Protein AF-A0A381TVE5-F1 (afdb_monomer)

Structure (mmCIF, N/CA/C/O backbone):
data_AF-A0A381TVE5-F1
#
_entry.id   AF-A0A381TVE5-F1
#
loop_
_atom_site.group_PDB
_atom_site.id
_atom_site.type_symbol
_atom_site.label_atom_id
_atom_site.label_alt_id
_atom_site.label_comp_id
_atom_site.label_asym_id
_atom_site.label_entity_id
_atom_site.label_seq_id
_atom_site.pdbx_PDB_ins_code
_atom_site.Cartn_x
_atom_site.Cartn_y
_atom_site.Cartn_z
_atom_site.occupancy
_atom_site.B_iso_or_equiv
_atom_site.auth_seq_id
_atom_site.auth_comp_id
_atom_site.auth_asym_id
_atom_site.auth_atom_id
_atom_site.pdbx_PDB_model_num
ATOM 1 N N . MET A 1 1 ? -14.940 -3.996 23.829 1.00 71.44 1 MET A N 1
ATOM 2 C CA . MET A 1 1 ? -15.555 -4.259 22.516 1.00 71.44 1 MET A CA 1
ATOM 3 C C . MET A 1 1 ? -14.414 -4.380 21.543 1.00 71.44 1 MET A C 1
ATOM 5 O O . MET A 1 1 ? -13.566 -3.494 21.547 1.00 71.44 1 MET A O 1
ATOM 9 N N . ASP A 1 2 ? -14.361 -5.483 20.810 1.00 90.12 2 ASP A N 1
ATOM 10 C CA . ASP A 1 2 ? -13.345 -5.684 19.782 1.00 90.12 2 ASP A CA 1
ATOM 11 C C . ASP A 1 2 ? -13.655 -4.758 18.601 1.00 90.12 2 ASP A C 1
ATOM 13 O O . ASP A 1 2 ? -14.818 -4.568 18.241 1.00 90.12 2 ASP A O 1
ATOM 17 N N . ILE A 1 3 ? -12.620 -4.130 18.049 1.00 95.44 3 ILE A N 1
ATOM 18 C CA . ILE A 1 3 ? -12.734 -3.125 16.989 1.00 95.44 3 ILE A CA 1
ATOM 19 C C . ILE A 1 3 ? -11.818 -3.481 15.823 1.00 95.44 3 ILE A C 1
ATOM 21 O O . ILE A 1 3 ? -10.799 -4.148 15.998 1.00 95.44 3 ILE A O 1
ATOM 25 N N . ILE A 1 4 ? -12.156 -2.972 14.643 1.00 97.81 4 ILE A N 1
ATOM 26 C CA . ILE A 1 4 ? -11.284 -2.963 13.471 1.00 97.81 4 ILE A CA 1
ATOM 27 C C . ILE A 1 4 ? -10.983 -1.513 13.133 1.00 97.81 4 ILE A C 1
ATOM 29 O O . ILE A 1 4 ? -11.891 -0.716 12.908 1.00 97.81 4 ILE A O 1
ATOM 33 N N . ARG A 1 5 ? -9.703 -1.168 13.077 1.00 98.31 5 ARG A N 1
ATOM 34 C CA . ARG A 1 5 ? -9.255 0.188 12.777 1.00 98.31 5 ARG A CA 1
ATOM 35 C C . ARG A 1 5 ? -9.101 0.385 11.275 1.00 98.31 5 ARG A C 1
ATOM 37 O O . ARG A 1 5 ? -8.320 -0.314 10.636 1.00 98.31 5 ARG A O 1
ATOM 44 N N . THR A 1 6 ? -9.843 1.339 10.723 1.00 98.69 6 THR A N 1
ATOM 45 C CA . THR A 1 6 ? -9.765 1.733 9.310 1.00 98.69 6 THR A CA 1
ATOM 46 C C . THR A 1 6 ? -9.233 3.158 9.194 1.00 98.69 6 THR A C 1
ATOM 48 O O . THR A 1 6 ? -9.263 3.921 10.162 1.00 98.69 6 THR A O 1
ATOM 51 N N . VAL A 1 7 ? -8.823 3.562 7.994 1.00 98.56 7 VAL A N 1
ATOM 52 C CA . VAL A 1 7 ? -8.389 4.943 7.720 1.00 98.56 7 VAL A CA 1
ATOM 53 C C . VAL A 1 7 ? -9.490 5.981 7.966 1.00 98.56 7 VAL A C 1
ATOM 55 O O . VAL A 1 7 ? -9.195 7.139 8.239 1.00 98.56 7 VAL A O 1
ATOM 58 N N . SER A 1 8 ? -10.760 5.567 7.914 1.00 98.06 8 SER A N 1
ATOM 59 C CA . SER A 1 8 ? -11.932 6.420 8.154 1.00 98.06 8 SER A CA 1
ATOM 60 C C . SER A 1 8 ? -12.457 6.343 9.598 1.00 98.06 8 SER A C 1
ATOM 62 O O . SER A 1 8 ? -13.490 6.942 9.902 1.00 98.06 8 SER A O 1
ATOM 64 N N . GLY A 1 9 ? -11.765 5.619 10.485 1.00 97.56 9 GLY A N 1
ATOM 65 C CA . GLY A 1 9 ? -12.141 5.407 11.885 1.00 97.56 9 GLY A CA 1
ATOM 66 C C . GLY A 1 9 ? -12.348 3.937 12.253 1.00 97.56 9 GLY A C 1
ATOM 67 O O . GLY A 1 9 ? -12.286 3.040 11.409 1.00 97.56 9 GLY A O 1
ATOM 68 N N . ASP A 1 10 ? -12.587 3.688 13.538 1.00 98.06 10 ASP A N 1
ATOM 69 C CA . ASP A 1 10 ? -12.813 2.340 14.057 1.00 98.06 10 ASP A CA 1
ATOM 70 C C . ASP A 1 10 ? -14.232 1.850 13.690 1.00 98.06 10 ASP A C 1
ATOM 72 O O . ASP A 1 10 ? -15.213 2.594 13.790 1.00 98.06 10 ASP A O 1
ATOM 76 N N . ILE A 1 11 ? -14.345 0.592 13.263 1.00 98.06 11 ILE A N 1
ATOM 77 C CA . ILE A 1 11 ? -15.607 -0.092 12.955 1.00 98.06 11 ILE A CA 1
ATOM 78 C C . ILE A 1 11 ? -15.789 -1.321 13.852 1.00 98.06 11 ILE A C 1
ATOM 80 O O . ILE A 1 11 ? -14.829 -1.898 14.364 1.00 98.06 11 ILE A O 1
ATOM 84 N N . GLU A 1 12 ? -17.040 -1.737 14.018 1.00 97.19 12 GLU A N 1
ATOM 85 C CA . GLU A 1 12 ? -17.403 -2.993 14.683 1.00 97.19 12 GLU A CA 1
ATOM 86 C C . GLU A 1 12 ? -17.041 -4.198 13.801 1.00 97.19 12 GLU A C 1
ATOM 88 O O . GLU A 1 12 ? -17.079 -4.107 12.569 1.00 97.19 12 GLU A O 1
ATOM 93 N N . ILE A 1 13 ? -16.724 -5.339 14.419 1.00 96.00 13 ILE A N 1
ATOM 94 C CA . ILE A 1 13 ? -16.276 -6.548 13.711 1.00 96.00 13 ILE A CA 1
ATOM 95 C C . ILE A 1 13 ? -17.315 -7.060 12.702 1.00 96.00 13 ILE A C 1
ATOM 97 O O . ILE A 1 13 ? -16.967 -7.516 11.615 1.00 96.00 13 ILE A O 1
ATOM 101 N N . GLU A 1 14 ? -18.604 -6.894 12.994 1.00 95.88 14 GLU A N 1
ATOM 102 C CA . GLU A 1 14 ? -19.719 -7.298 12.135 1.00 95.88 14 GLU A CA 1
ATOM 103 C C . GLU A 1 14 ? -19.772 -6.498 10.824 1.00 95.88 14 GLU A C 1
ATOM 105 O O . GLU A 1 14 ? -20.380 -6.937 9.846 1.00 95.88 14 GLU A O 1
ATOM 110 N N . LYS A 1 15 ? -19.121 -5.328 10.773 1.00 96.19 15 LYS A N 1
ATOM 111 C CA . LYS A 1 15 ? -19.080 -4.451 9.593 1.00 96.19 15 LYS A CA 1
ATOM 112 C C . LYS A 1 15 ? -17.934 -4.778 8.634 1.00 96.19 15 LYS A C 1
ATOM 114 O O . LYS A 1 15 ? -17.846 -4.130 7.587 1.00 96.19 15 LYS A O 1
ATOM 119 N N . ILE A 1 16 ? -17.092 -5.770 8.948 1.00 96.69 16 ILE A N 1
ATOM 120 C CA . ILE A 1 16 ? -15.942 -6.145 8.115 1.00 96.69 16 ILE A CA 1
ATOM 121 C C . ILE A 1 16 ? -16.374 -6.699 6.747 1.00 96.69 16 ILE A C 1
ATOM 123 O O . ILE A 1 16 ? -15.811 -6.330 5.721 1.00 96.69 16 ILE A O 1
ATOM 127 N N . GLY A 1 17 ? -17.421 -7.528 6.695 1.00 97.94 17 GLY A N 1
ATOM 128 C CA . GLY A 1 17 ? -17.912 -8.132 5.452 1.00 97.94 17 GLY A CA 1
ATOM 129 C C . GLY A 1 17 ? -16.845 -8.901 4.650 1.00 97.94 17 GLY A C 1
ATOM 130 O O . GLY A 1 17 ? -15.845 -9.381 5.188 1.00 97.94 17 GLY A O 1
ATOM 131 N N . LYS A 1 18 ? -17.069 -9.045 3.335 1.00 98.56 18 LYS A N 1
ATOM 132 C CA . LYS A 1 18 ? -16.115 -9.698 2.425 1.00 98.56 18 LYS A CA 1
ATOM 133 C C . LYS A 1 18 ? -14.845 -8.848 2.314 1.00 98.56 18 LYS A C 1
ATOM 135 O O . LYS A 1 18 ? -14.930 -7.669 1.959 1.00 98.56 18 LYS A O 1
ATOM 140 N N . THR A 1 19 ? -13.701 -9.466 2.604 1.00 98.69 19 THR A N 1
ATOM 141 C CA . THR A 1 19 ? -12.426 -8.766 2.800 1.00 98.69 19 THR A CA 1
ATOM 142 C C . THR A 1 19 ? -11.332 -9.299 1.882 1.00 98.69 19 THR A C 1
ATOM 144 O O . THR A 1 19 ? -11.146 -10.512 1.803 1.00 98.69 19 THR A O 1
ATOM 147 N N . LEU A 1 20 ? -10.606 -8.394 1.223 1.00 98.69 20 LEU A N 1
ATOM 148 C CA . LEU A 1 20 ? -9.300 -8.679 0.623 1.00 98.69 20 LEU A CA 1
ATOM 149 C C . LEU A 1 20 ? -8.212 -8.376 1.658 1.00 98.69 20 LEU A C 1
ATOM 151 O O . LEU A 1 20 ? -8.136 -7.262 2.169 1.00 98.69 20 LEU A O 1
ATOM 155 N N . CYS A 1 21 ? -7.418 -9.377 2.033 1.00 98.19 21 CYS A N 1
ATOM 156 C CA . CYS A 1 21 ? -6.552 -9.289 3.216 1.00 98.19 21 CYS A CA 1
ATOM 157 C C . CYS A 1 21 ? -5.125 -8.793 2.938 1.00 98.19 21 CYS A C 1
ATOM 159 O O . CYS A 1 21 ? -4.352 -8.676 3.886 1.00 98.19 21 CYS A O 1
ATOM 161 N N . HIS A 1 22 ? -4.762 -8.552 1.678 1.00 98.62 22 HIS A N 1
ATOM 162 C CA . HIS A 1 22 ? -3.432 -8.087 1.293 1.00 98.62 22 HIS A CA 1
ATOM 163 C C . HIS A 1 22 ? -3.511 -7.453 -0.094 1.00 98.62 22 HIS A C 1
ATOM 165 O O . HIS A 1 22 ? -3.513 -8.162 -1.094 1.00 98.62 22 HIS A O 1
ATOM 171 N N . GLU A 1 23 ? -3.593 -6.130 -0.146 1.00 98.31 23 GLU A N 1
ATOM 172 C CA . GLU A 1 23 ? -3.643 -5.361 -1.387 1.00 98.31 23 GLU A CA 1
ATOM 173 C C . GLU A 1 23 ? -2.709 -4.150 -1.298 1.00 98.31 23 GLU A C 1
ATOM 175 O O . GLU A 1 23 ? -2.359 -3.689 -0.207 1.00 98.31 23 GLU A O 1
ATOM 180 N N . HIS A 1 24 ? -2.365 -3.591 -2.455 1.00 98.12 24 HIS A N 1
ATOM 181 C CA . HIS A 1 24 ? -1.640 -2.330 -2.563 1.00 98.12 24 HIS A CA 1
ATOM 182 C C . HIS A 1 24 ? -2.475 -1.354 -3.376 1.00 98.12 24 HIS A C 1
ATOM 184 O O . HIS A 1 24 ? -2.729 -1.577 -4.557 1.00 98.12 24 HIS A O 1
ATOM 190 N N . LEU A 1 25 ? -2.914 -0.268 -2.742 1.00 96.75 25 LEU A N 1
ATOM 191 C CA . LEU A 1 25 ? -3.688 0.765 -3.432 1.00 96.75 25 LEU A CA 1
ATOM 192 C C . LEU A 1 25 ? -2.803 1.871 -3.983 1.00 96.75 25 LEU A C 1
ATOM 194 O O . LEU A 1 25 ? -3.179 2.541 -4.932 1.00 96.75 25 LEU A O 1
ATOM 198 N N . ARG A 1 26 ? -1.627 2.063 -3.398 1.00 91.56 26 ARG A N 1
ATOM 199 C CA . ARG A 1 26 ? -0.620 3.001 -3.869 1.00 91.56 26 ARG A CA 1
ATOM 200 C C . ARG A 1 26 ? 0.732 2.413 -3.528 1.00 91.56 26 ARG A C 1
ATOM 202 O O . ARG A 1 26 ? 0.996 2.199 -2.356 1.00 91.56 26 ARG A O 1
ATOM 209 N N . ILE A 1 27 ? 1.573 2.177 -4.528 1.00 95.75 27 ILE A N 1
ATOM 210 C CA . ILE A 1 27 ? 2.886 1.560 -4.325 1.00 95.75 27 ILE A CA 1
ATOM 211 C C . ILE A 1 27 ? 3.923 2.170 -5.265 1.00 95.75 27 ILE A C 1
ATOM 213 O O . ILE A 1 27 ? 3.615 2.524 -6.405 1.00 95.75 27 ILE A O 1
ATOM 217 N N . ASP A 1 28 ? 5.152 2.296 -4.772 1.00 95.88 28 ASP A N 1
ATOM 218 C CA . ASP A 1 28 ? 6.330 2.719 -5.517 1.00 95.88 28 ASP A CA 1
ATOM 219 C C . ASP A 1 28 ? 7.453 1.689 -5.360 1.00 95.88 28 ASP A C 1
ATOM 221 O O . ASP A 1 28 ? 8.146 1.629 -4.341 1.00 95.88 28 ASP A O 1
ATOM 225 N N . LEU A 1 29 ? 7.644 0.884 -6.404 1.00 95.62 29 LEU A N 1
ATOM 226 C CA . LEU A 1 29 ? 8.689 -0.130 -6.492 1.00 95.62 29 LEU A CA 1
ATOM 227 C C . LEU A 1 29 ? 9.853 0.311 -7.390 1.00 95.62 29 LEU A C 1
ATOM 229 O O . LEU A 1 29 ? 10.678 -0.510 -7.784 1.00 95.62 29 LEU A O 1
ATOM 233 N N . LYS A 1 30 ? 9.999 1.601 -7.716 1.00 93.94 30 LYS A N 1
ATOM 234 C CA . LYS A 1 30 ? 11.078 2.056 -8.615 1.00 93.94 30 LYS A CA 1
ATOM 235 C C . LYS A 1 30 ? 12.478 1.789 -8.063 1.00 93.94 30 LYS A C 1
ATOM 237 O O . LYS A 1 30 ? 13.419 1.665 -8.838 1.00 93.94 30 LYS A O 1
ATOM 242 N N . LYS A 1 31 ? 12.626 1.640 -6.742 1.00 91.38 31 LYS A N 1
ATOM 243 C CA . LYS A 1 31 ? 13.898 1.262 -6.096 1.00 91.38 31 LYS A CA 1
ATOM 244 C C . LYS A 1 31 ? 14.418 -0.115 -6.522 1.00 91.38 31 LYS A C 1
ATOM 246 O O . LYS A 1 31 ? 15.616 -0.348 -6.429 1.00 91.38 31 LYS A O 1
ATOM 251 N N . ILE A 1 32 ? 13.542 -1.013 -6.982 1.00 91.06 32 ILE A N 1
ATOM 252 C CA . ILE A 1 32 ? 13.925 -2.351 -7.462 1.00 91.06 32 ILE A CA 1
ATOM 253 C C . ILE A 1 32 ? 14.016 -2.432 -8.992 1.00 91.06 32 ILE A C 1
ATOM 255 O O . ILE A 1 32 ? 14.153 -3.528 -9.535 1.00 91.06 32 ILE A O 1
ATOM 259 N N . PHE A 1 33 ? 13.927 -1.294 -9.688 1.00 95.38 33 PHE A N 1
ATOM 260 C CA . PHE A 1 33 ? 14.044 -1.240 -11.140 1.00 95.38 33 PHE A CA 1
ATOM 261 C C . PHE A 1 33 ? 15.406 -1.765 -11.609 1.00 95.38 33 PHE A C 1
ATOM 263 O O . PHE A 1 33 ? 16.450 -1.391 -11.074 1.00 95.38 33 PHE A O 1
ATOM 270 N N . GLN A 1 34 ? 15.386 -2.613 -12.637 1.00 94.44 34 GLN A N 1
ATOM 271 C CA . GLN A 1 34 ? 16.583 -3.127 -13.296 1.00 94.44 34 GLN A CA 1
ATOM 272 C C . GLN A 1 34 ? 16.570 -2.722 -14.767 1.00 94.44 34 GLN A C 1
ATOM 274 O O . GLN A 1 34 ? 15.753 -3.212 -15.548 1.00 94.44 34 GLN A O 1
ATOM 279 N N . GLU A 1 35 ? 17.484 -1.831 -15.140 1.00 93.88 35 GLU A N 1
ATOM 280 C CA . GLU A 1 35 ? 17.636 -1.389 -16.525 1.00 93.88 35 GLU A CA 1
ATOM 281 C C . GLU A 1 35 ? 18.110 -2.562 -17.413 1.00 93.88 35 GLU A C 1
ATOM 283 O O . GLU A 1 35 ? 19.031 -3.285 -17.025 1.00 93.88 35 GLU A O 1
ATOM 288 N N . PRO A 1 36 ? 17.478 -2.809 -18.577 1.00 91.69 36 PRO A N 1
ATOM 289 C CA . PRO A 1 36 ? 17.949 -3.813 -19.532 1.00 91.69 36 PRO A CA 1
ATOM 290 C C . PRO A 1 36 ? 19.265 -3.423 -20.222 1.00 91.69 36 PRO A C 1
ATOM 292 O O . PRO A 1 36 ? 19.469 -2.260 -20.560 1.00 91.69 36 PRO A O 1
ATOM 295 N N . ASP A 1 37 ? 20.105 -4.418 -20.527 1.00 89.56 37 ASP A N 1
ATOM 296 C CA . ASP A 1 37 ? 21.386 -4.211 -21.221 1.00 89.56 37 ASP A CA 1
ATOM 297 C C . ASP A 1 37 ? 21.236 -3.954 -22.736 1.00 89.56 37 ASP A C 1
ATOM 299 O O . ASP A 1 37 ? 22.098 -3.327 -23.357 1.00 89.56 37 ASP A O 1
ATOM 303 N N . ASP A 1 38 ? 20.175 -4.468 -23.370 1.00 89.19 38 ASP A N 1
ATOM 304 C CA . ASP A 1 38 ? 19.971 -4.360 -24.814 1.00 89.19 38 ASP A CA 1
ATOM 305 C C . ASP A 1 38 ? 19.027 -3.214 -25.208 1.00 89.19 38 ASP A C 1
ATOM 307 O O . ASP A 1 38 ? 18.073 -2.860 -24.515 1.00 89.19 38 ASP A O 1
ATOM 311 N N . LYS A 1 39 ? 19.279 -2.636 -26.387 1.00 82.81 39 LYS A N 1
ATOM 312 C CA . LYS A 1 39 ? 18.554 -1.459 -26.886 1.00 82.81 39 LYS A CA 1
ATOM 313 C C . LYS A 1 39 ? 17.057 -1.712 -27.120 1.00 82.81 39 LYS A C 1
ATOM 315 O O . LYS A 1 39 ? 16.261 -0.787 -26.996 1.00 82.81 39 LYS A O 1
ATOM 320 N N . ILE A 1 40 ? 16.681 -2.935 -27.497 1.00 80.38 40 ILE A N 1
ATOM 321 C CA . ILE A 1 40 ? 15.288 -3.290 -27.808 1.00 80.38 40 ILE A CA 1
ATOM 322 C C . ILE A 1 40 ? 14.455 -3.326 -26.523 1.00 80.38 40 ILE A C 1
ATOM 324 O O . ILE A 1 40 ? 13.278 -2.956 -26.528 1.00 80.38 40 ILE A O 1
ATOM 328 N N . ASP A 1 41 ? 15.046 -3.769 -25.423 1.00 89.81 41 ASP A N 1
ATOM 329 C CA . ASP A 1 41 ? 14.406 -3.792 -24.115 1.00 89.81 41 ASP A CA 1
ATOM 330 C C . ASP A 1 41 ? 14.517 -2.452 -23.388 1.00 89.81 41 ASP A C 1
ATOM 332 O O . ASP A 1 41 ? 13.588 -2.087 -22.668 1.00 89.81 41 ASP A O 1
ATOM 336 N N . TYR A 1 42 ? 15.560 -1.663 -23.661 1.00 91.50 42 TYR A N 1
ATOM 337 C CA . TYR A 1 42 ? 15.680 -0.289 -23.173 1.00 91.50 42 TYR A CA 1
ATOM 338 C C . TYR A 1 42 ? 14.439 0.548 -23.508 1.00 91.50 42 TYR A C 1
ATOM 340 O O . TYR A 1 42 ? 13.842 1.151 -22.624 1.00 91.50 42 TYR A O 1
ATOM 348 N N . GLU A 1 43 ? 13.977 0.544 -24.762 1.00 92.31 43 GLU A N 1
ATOM 349 C CA . GLU A 1 43 ? 12.771 1.296 -25.145 1.00 92.31 43 GLU A CA 1
ATOM 350 C C . GLU A 1 43 ? 11.527 0.820 -24.381 1.00 92.31 43 GLU A C 1
ATOM 352 O O . GLU A 1 43 ? 10.715 1.636 -23.937 1.00 92.31 43 GLU A O 1
ATOM 357 N N . LYS A 1 44 ? 11.402 -0.495 -24.150 1.00 95.00 44 LYS A N 1
ATOM 358 C CA . LYS A 1 44 ? 10.292 -1.048 -23.366 1.00 95.00 44 LYS A CA 1
ATOM 359 C C . LYS A 1 44 ? 10.364 -0.621 -21.909 1.00 95.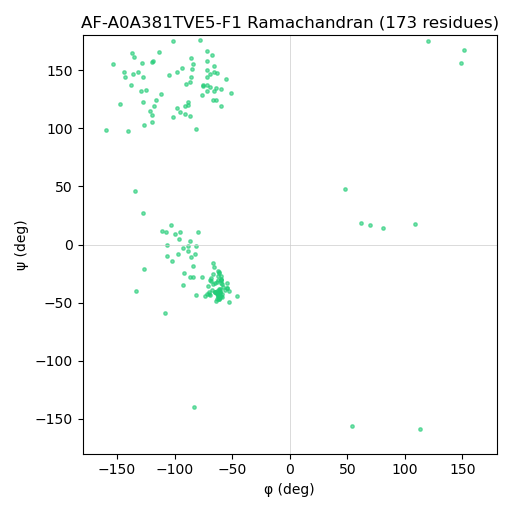00 44 LYS A C 1
ATOM 361 O O . LYS A 1 44 ? 9.310 -0.405 -21.318 1.00 95.00 44 LYS A O 1
ATOM 366 N N . ALA A 1 45 ? 11.555 -0.462 -21.340 1.00 95.44 45 ALA A N 1
ATOM 367 C CA . ALA A 1 45 ? 11.734 -0.119 -19.935 1.00 95.44 45 ALA A CA 1
ATOM 368 C C . ALA A 1 45 ? 11.145 1.246 -19.549 1.00 95.44 45 ALA A C 1
ATOM 370 O O . ALA A 1 45 ? 10.654 1.415 -18.430 1.00 95.44 45 ALA A O 1
ATOM 371 N N . TYR A 1 46 ? 11.137 2.184 -20.497 1.00 94.88 46 TYR A N 1
ATOM 372 C CA . TYR A 1 46 ? 10.648 3.555 -20.315 1.00 94.88 46 TYR A CA 1
ATOM 373 C C . TYR A 1 46 ? 9.296 3.824 -20.994 1.00 94.88 46 TYR A C 1
ATOM 375 O O . TYR A 1 46 ? 8.775 4.936 -20.907 1.00 94.88 46 TYR A O 1
ATOM 383 N N . SER A 1 47 ? 8.722 2.828 -21.673 1.00 94.62 47 SER A N 1
ATOM 384 C CA . SER A 1 47 ? 7.398 2.920 -22.301 1.00 94.62 47 SER A CA 1
ATOM 385 C C . SER A 1 47 ? 6.261 2.631 -21.314 1.00 94.62 47 SER A C 1
ATOM 387 O O . SER A 1 47 ? 6.455 1.904 -20.339 1.00 94.62 47 SER A O 1
ATOM 389 N N . GLN A 1 48 ? 5.062 3.150 -21.598 1.00 96.00 48 GLN A N 1
ATOM 390 C CA . GLN A 1 48 ? 3.851 2.773 -20.859 1.00 96.00 48 GLN A CA 1
ATOM 391 C C . GLN A 1 48 ? 3.490 1.302 -21.082 1.00 96.00 48 GLN A C 1
ATOM 393 O O . GLN A 1 48 ? 3.782 0.733 -22.140 1.00 96.00 48 GLN A O 1
ATOM 398 N N . VAL A 1 49 ? 2.802 0.691 -20.120 1.00 96.31 49 VAL A N 1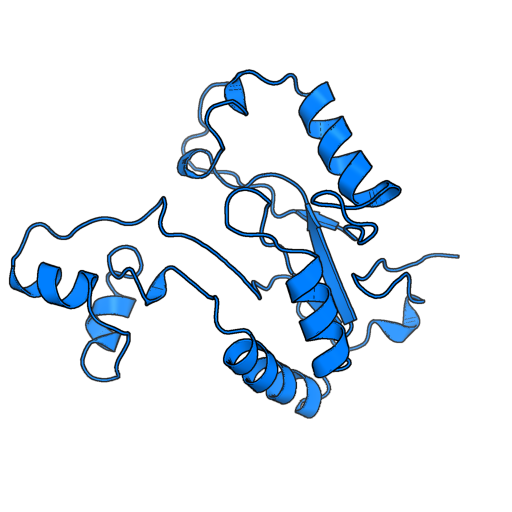
ATOM 399 C CA . VAL A 1 49 ? 2.218 -0.642 -20.280 1.00 96.31 49 VAL A CA 1
ATOM 400 C C . VAL A 1 49 ? 1.146 -0.594 -21.372 1.00 96.31 49 VAL A C 1
ATOM 402 O O . VAL A 1 49 ? 0.190 0.175 -21.312 1.00 96.31 49 VAL A O 1
ATOM 405 N N . THR A 1 50 ? 1.283 -1.448 -22.382 1.00 97.06 50 THR A N 1
ATOM 406 C CA . THR A 1 50 ? 0.313 -1.609 -23.471 1.00 97.06 50 THR A CA 1
ATOM 407 C C . THR A 1 50 ? 0.106 -3.089 -23.775 1.00 97.06 50 THR A C 1
ATOM 409 O O . THR A 1 50 ? 0.912 -3.937 -23.401 1.00 97.06 50 THR A O 1
ATOM 412 N N . LEU A 1 51 ? -0.956 -3.436 -24.508 1.00 97.50 51 LEU A N 1
ATOM 413 C CA . LEU A 1 51 ? -1.155 -4.823 -24.951 1.00 97.50 51 LEU A CA 1
ATOM 414 C C . LEU A 1 51 ? -0.005 -5.339 -25.835 1.00 97.50 51 LEU A C 1
ATOM 416 O O . LEU A 1 51 ? 0.250 -6.541 -25.843 1.00 97.50 51 LEU A O 1
ATOM 420 N N . GLU A 1 52 ? 0.695 -4.451 -26.545 1.00 96.75 52 GLU A N 1
ATOM 421 C CA . GLU A 1 52 ? 1.818 -4.802 -27.419 1.00 96.75 52 GLU A CA 1
ATOM 422 C C . GLU A 1 52 ? 3.049 -5.263 -26.625 1.00 96.75 52 GLU A C 1
ATOM 424 O O . GLU A 1 52 ? 3.675 -6.262 -26.980 1.00 96.75 52 GLU A O 1
ATOM 429 N N . ASN A 1 53 ? 3.378 -4.586 -25.519 1.00 96.00 53 ASN A N 1
ATOM 430 C CA . ASN A 1 53 ? 4.556 -4.910 -24.704 1.00 96.00 53 ASN A CA 1
ATOM 431 C C . ASN A 1 53 ? 4.248 -5.797 -23.480 1.00 96.00 53 ASN A C 1
ATOM 433 O O . ASN A 1 53 ? 5.180 -6.313 -22.859 1.00 96.00 53 ASN A O 1
ATOM 437 N N . LEU A 1 54 ? 2.970 -6.053 -23.163 1.00 97.25 54 LEU A N 1
ATOM 438 C CA . LEU A 1 54 ? 2.540 -6.786 -21.964 1.00 97.25 54 LEU A CA 1
ATOM 439 C C . LEU A 1 54 ? 3.187 -8.171 -21.822 1.00 97.25 54 LEU A C 1
ATOM 441 O O . LEU A 1 54 ? 3.522 -8.587 -20.713 1.00 97.25 54 LEU A O 1
ATOM 445 N N . GLY A 1 55 ? 3.380 -8.892 -22.930 1.00 97.44 55 GLY A N 1
ATOM 446 C CA . GLY A 1 55 ? 4.036 -10.202 -22.909 1.00 97.44 55 GLY A CA 1
ATOM 447 C C . GLY A 1 55 ? 5.471 -10.132 -22.379 1.00 97.44 55 GLY A C 1
ATOM 448 O O . GLY A 1 55 ? 5.872 -10.968 -21.571 1.00 97.44 55 GLY A O 1
ATOM 449 N N . TRP A 1 56 ? 6.217 -9.100 -22.777 1.00 96.12 56 TRP A N 1
ATOM 450 C CA . TRP A 1 56 ? 7.578 -8.866 -22.301 1.00 96.12 56 TRP A CA 1
ATOM 451 C C . TRP A 1 56 ? 7.596 -8.392 -20.845 1.00 96.12 56 TRP A C 1
ATOM 453 O O . TRP A 1 56 ? 8.383 -8.912 -20.055 1.00 96.12 56 TRP A O 1
ATOM 463 N N . ILE A 1 57 ? 6.695 -7.475 -20.472 1.00 96.94 57 ILE A N 1
ATOM 464 C CA . ILE A 1 57 ? 6.597 -6.941 -19.103 1.00 96.94 57 ILE A CA 1
ATOM 465 C C . ILE A 1 57 ? 6.290 -8.059 -18.104 1.00 96.94 57 ILE A C 1
ATOM 467 O O . ILE A 1 57 ? 6.926 -8.133 -17.061 1.00 96.94 57 ILE A O 1
ATOM 471 N N . ARG A 1 58 ? 5.398 -9.000 -18.435 1.00 96.75 58 ARG A N 1
ATOM 472 C CA . ARG A 1 58 ? 5.102 -10.155 -17.564 1.00 96.75 58 ARG A CA 1
ATOM 473 C C . ARG A 1 58 ? 6.328 -11.021 -17.267 1.00 96.75 58 ARG A C 1
ATOM 475 O O . ARG A 1 58 ? 6.424 -11.571 -16.176 1.00 96.75 58 ARG A O 1
ATOM 482 N N . ALA A 1 59 ? 7.253 -11.142 -18.218 1.00 95.69 59 ALA A N 1
ATOM 483 C CA . ALA A 1 59 ? 8.506 -11.874 -18.032 1.00 95.69 59 ALA A CA 1
ATOM 484 C C . ALA A 1 59 ? 9.610 -11.025 -17.370 1.00 95.69 59 ALA A C 1
ATOM 486 O O . ALA A 1 59 ? 10.568 -11.579 -16.838 1.00 95.69 59 ALA A O 1
ATOM 487 N N . ASN A 1 60 ? 9.478 -9.696 -17.390 1.00 95.38 60 ASN A N 1
ATOM 488 C CA . ASN A 1 60 ? 10.496 -8.734 -16.966 1.00 95.38 60 ASN A CA 1
ATOM 489 C C . ASN A 1 60 ? 9.892 -7.629 -16.082 1.00 95.38 60 ASN A C 1
ATOM 491 O O . ASN A 1 60 ? 10.157 -6.449 -16.291 1.00 95.38 60 ASN A O 1
ATOM 495 N N . TYR A 1 61 ? 9.060 -7.992 -15.103 1.00 94.44 61 TYR A N 1
ATOM 496 C CA . TYR A 1 61 ? 8.198 -7.033 -14.392 1.00 94.44 61 TYR A CA 1
ATOM 497 C C . TYR A 1 61 ? 8.965 -5.909 -13.671 1.00 94.44 61 TYR A C 1
ATOM 499 O O . TYR A 1 61 ? 8.465 -4.791 -13.568 1.00 94.44 61 TYR A O 1
ATOM 507 N N . ILE A 1 62 ? 10.199 -6.179 -13.231 1.00 95.50 62 ILE A N 1
ATOM 508 C CA . ILE A 1 62 ? 11.106 -5.193 -12.613 1.00 95.50 62 ILE A CA 1
ATOM 509 C C . ILE A 1 62 ? 11.862 -4.312 -13.608 1.00 95.50 62 ILE A C 1
ATOM 511 O O . ILE A 1 62 ? 12.634 -3.451 -13.200 1.00 95.50 62 ILE A O 1
ATOM 515 N N . LYS A 1 63 ? 11.671 -4.518 -14.910 1.00 96.69 63 LYS A N 1
ATOM 516 C CA . LYS A 1 63 ? 12.389 -3.796 -15.962 1.00 96.69 63 LYS A CA 1
ATOM 517 C C . LYS A 1 63 ? 11.528 -2.775 -16.694 1.00 96.69 63 LYS A C 1
ATOM 519 O O . LYS A 1 63 ? 11.962 -2.270 -17.717 1.00 96.69 63 LYS A O 1
ATOM 524 N N . ASN A 1 64 ? 10.324 -2.464 -16.215 1.00 97.19 64 ASN A N 1
ATOM 525 C CA . ASN A 1 64 ? 9.474 -1.415 -16.781 1.00 97.19 64 ASN A CA 1
ATOM 526 C C . ASN A 1 64 ? 9.037 -0.441 -15.681 1.00 97.19 64 ASN A C 1
ATOM 528 O O . ASN A 1 64 ? 8.440 -0.854 -14.690 1.00 97.19 64 ASN A O 1
ATOM 532 N N . LEU A 1 65 ? 9.345 0.847 -15.848 1.00 95.81 65 LEU A N 1
ATOM 533 C CA . LEU A 1 65 ? 9.085 1.863 -14.822 1.00 95.81 65 LEU A CA 1
ATOM 534 C C . LEU A 1 65 ? 7.597 2.162 -14.615 1.00 95.81 65 LEU A C 1
ATOM 536 O O . LEU A 1 65 ? 7.214 2.513 -13.501 1.00 95.81 65 LEU A O 1
ATOM 540 N N . ASP A 1 66 ? 6.781 2.035 -15.662 1.00 95.75 66 ASP A N 1
ATOM 541 C CA . ASP A 1 66 ? 5.332 2.260 -15.601 1.00 95.75 66 ASP A CA 1
ATOM 542 C C . ASP A 1 66 ? 4.641 1.147 -14.791 1.00 95.75 66 ASP A C 1
ATOM 544 O O . ASP A 1 66 ? 3.831 1.421 -13.915 1.00 95.75 66 ASP A O 1
ATOM 548 N N . ASN A 1 67 ? 5.066 -0.108 -14.976 1.00 96.75 67 ASN A N 1
ATOM 549 C CA . ASN A 1 67 ? 4.587 -1.279 -14.235 1.00 96.75 67 ASN A CA 1
ATOM 550 C C . ASN A 1 67 ? 4.961 -1.266 -12.740 1.00 96.75 67 ASN A C 1
ATOM 552 O O . ASN A 1 67 ? 4.302 -1.917 -11.932 1.00 96.75 67 ASN A O 1
ATOM 556 N N . LEU A 1 68 ? 6.034 -0.567 -12.360 1.00 96.50 68 LEU A N 1
ATOM 557 C CA . LEU A 1 68 ? 6.549 -0.551 -10.984 1.00 96.50 68 LEU A CA 1
ATOM 558 C C . LEU A 1 68 ? 5.895 0.495 -10.075 1.00 96.50 68 LEU A C 1
ATOM 560 O O . LEU A 1 68 ? 6.300 0.632 -8.920 1.00 96.50 68 LEU A O 1
ATOM 564 N N . GLY A 1 69 ? 4.907 1.242 -10.563 1.00 94.81 69 GLY A N 1
ATOM 565 C CA . GLY A 1 69 ? 4.233 2.256 -9.767 1.00 94.81 69 GLY A CA 1
ATOM 566 C C . GLY A 1 69 ? 2.728 2.265 -9.976 1.00 94.81 69 GLY A C 1
ATOM 567 O O . GLY A 1 69 ? 2.247 2.226 -11.103 1.00 94.81 69 GLY A O 1
ATOM 568 N N . LEU A 1 70 ? 1.983 2.391 -8.880 1.00 94.44 70 LEU A N 1
ATOM 569 C CA . LEU A 1 70 ? 0.539 2.606 -8.901 1.00 94.44 70 LEU A CA 1
ATOM 570 C C . LEU A 1 70 ? 0.232 3.934 -8.210 1.00 94.44 70 LEU A C 1
ATOM 572 O O . LEU A 1 70 ? 0.320 4.041 -6.986 1.00 94.44 70 LEU A O 1
ATOM 576 N N . TYR A 1 71 ? -0.097 4.958 -9.004 1.00 90.00 71 TYR A N 1
ATOM 577 C CA . TYR A 1 71 ? -0.252 6.331 -8.505 1.00 90.00 71 TYR A CA 1
ATOM 578 C C . TYR A 1 71 ? -1.590 6.992 -8.853 1.00 90.00 71 TYR A C 1
ATOM 580 O O . TYR A 1 71 ? -1.951 7.978 -8.210 1.00 90.00 71 TYR A O 1
ATOM 588 N N . GLU A 1 72 ? -2.300 6.511 -9.877 1.00 94.56 72 GLU A N 1
ATOM 589 C CA . GLU A 1 72 ? -3.502 7.173 -10.389 1.00 94.56 72 GLU A CA 1
ATOM 590 C C . GLU A 1 72 ? -4.734 6.829 -9.540 1.00 94.56 72 GLU A C 1
ATOM 592 O O . GLU A 1 72 ? -5.357 5.785 -9.722 1.00 94.56 72 GLU A O 1
ATOM 597 N N . GLU A 1 73 ? -5.113 7.733 -8.628 1.00 94.81 73 GLU A N 1
ATOM 598 C CA . GLU A 1 73 ? -6.245 7.537 -7.703 1.00 94.81 73 GLU A CA 1
ATOM 599 C C . GLU A 1 73 ? -7.542 7.154 -8.426 1.00 94.81 73 GLU A C 1
ATOM 601 O O . GLU A 1 73 ? -8.264 6.270 -7.969 1.00 94.81 73 GLU A O 1
ATOM 606 N N . LYS A 1 74 ? -7.825 7.768 -9.583 1.00 96.62 74 LYS A N 1
ATOM 607 C CA . LYS A 1 74 ? -9.036 7.467 -10.355 1.00 96.62 74 LYS A CA 1
ATOM 608 C C . LYS A 1 74 ? -9.069 6.007 -10.818 1.00 96.62 74 LYS A C 1
ATOM 610 O O . LYS A 1 74 ? -10.094 5.356 -10.650 1.00 96.62 74 LYS A O 1
ATOM 615 N N . LEU A 1 75 ? -7.963 5.505 -11.368 1.00 96.69 75 LEU A N 1
ATOM 616 C CA . LEU A 1 75 ? -7.843 4.112 -11.800 1.00 96.69 75 LEU A CA 1
ATOM 617 C C . LEU A 1 75 ? -8.088 3.158 -10.625 1.00 96.69 75 LEU A C 1
ATOM 619 O O . LEU A 1 75 ? -8.863 2.214 -10.742 1.00 96.69 75 LEU A O 1
ATOM 623 N N . ILE A 1 76 ? -7.482 3.450 -9.472 1.00 97.81 76 ILE A N 1
ATOM 624 C CA . ILE A 1 76 ? -7.635 2.647 -8.253 1.00 97.81 76 ILE A CA 1
ATOM 625 C C . ILE A 1 76 ? -9.096 2.634 -7.785 1.00 97.81 76 ILE A C 1
ATOM 627 O O . ILE A 1 76 ? -9.635 1.582 -7.449 1.00 97.81 76 ILE A O 1
ATOM 631 N N . VAL A 1 77 ? -9.758 3.794 -7.770 1.00 98.50 77 VAL A N 1
ATOM 632 C CA . VAL A 1 77 ? -11.175 3.900 -7.397 1.00 98.50 77 VAL A CA 1
ATOM 633 C C . VAL A 1 77 ? -12.053 3.093 -8.351 1.00 98.50 77 VAL A C 1
ATOM 635 O O . VAL A 1 77 ? -12.912 2.354 -7.873 1.00 98.50 77 VAL A O 1
ATOM 638 N N . ASP A 1 78 ? -11.835 3.199 -9.663 1.00 98.44 78 ASP A N 1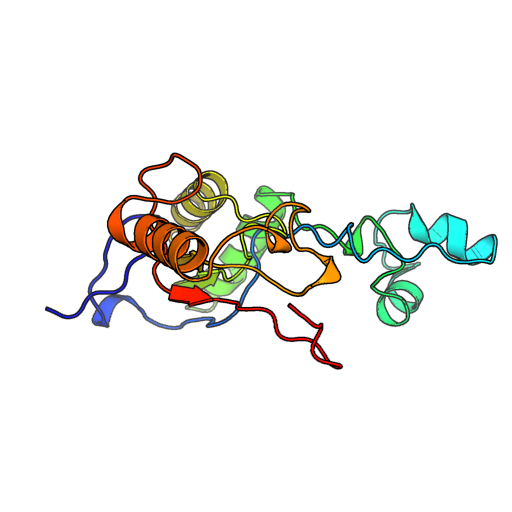
ATOM 639 C CA . ASP A 1 78 ? -12.618 2.471 -10.666 1.00 98.44 78 ASP A CA 1
ATOM 640 C C . ASP A 1 78 ? -12.491 0.944 -10.479 1.00 98.44 78 ASP A C 1
ATOM 642 O O . ASP A 1 78 ? -13.507 0.247 -10.439 1.00 98.44 78 ASP A O 1
ATOM 646 N N . GLU A 1 79 ? -11.279 0.423 -10.256 1.00 98.38 79 GLU A N 1
ATOM 647 C CA . GLU A 1 79 ? -11.037 -1.004 -9.970 1.00 98.38 79 GLU A CA 1
ATOM 648 C C . GLU A 1 79 ? -11.708 -1.462 -8.663 1.00 98.38 79 GLU A C 1
ATOM 650 O O . GLU A 1 79 ? -12.354 -2.511 -8.587 1.00 98.38 79 GLU A O 1
ATOM 655 N N . LEU A 1 80 ? -11.627 -0.648 -7.609 1.00 98.50 80 LEU A N 1
ATOM 656 C CA . LEU A 1 80 ? -12.245 -0.965 -6.322 1.00 98.50 80 LEU A CA 1
ATOM 657 C C . LEU A 1 80 ? -13.775 -0.937 -6.360 1.00 98.50 80 LEU A C 1
ATOM 659 O O . LEU A 1 80 ? -14.426 -1.662 -5.597 1.00 98.50 80 LEU A O 1
ATOM 663 N N . LEU A 1 81 ? -14.375 -0.132 -7.237 1.00 98.69 81 LEU A N 1
ATOM 664 C CA . LEU A 1 81 ? -15.820 -0.153 -7.440 1.00 98.69 81 LEU A CA 1
ATOM 665 C C . LEU A 1 81 ? -16.282 -1.499 -8.016 1.00 98.69 81 LEU A C 1
ATOM 667 O O . LEU A 1 81 ? -17.322 -1.986 -7.580 1.00 98.69 81 LEU A O 1
ATOM 671 N N . LEU A 1 82 ? -15.479 -2.175 -8.847 1.00 98.69 82 LEU A N 1
ATOM 672 C CA . LEU A 1 82 ? -15.775 -3.541 -9.309 1.00 98.69 82 LEU A CA 1
ATOM 673 C C . LEU A 1 82 ? -15.794 -4.548 -8.146 1.00 98.69 82 LEU A C 1
ATOM 675 O O . LEU A 1 82 ? -16.689 -5.398 -8.050 1.00 98.69 82 LEU A O 1
ATOM 679 N N . PHE A 1 83 ? -14.839 -4.436 -7.213 1.00 98.69 83 PHE A N 1
ATOM 680 C CA . PHE A 1 83 ? -14.829 -5.251 -5.992 1.00 98.69 83 PHE A CA 1
ATOM 681 C C . PHE A 1 83 ? -16.075 -4.991 -5.139 1.00 98.69 83 PHE A C 1
ATOM 683 O O . PHE A 1 83 ? -16.735 -5.935 -4.690 1.00 98.69 83 PHE A O 1
ATOM 690 N N . LYS A 1 84 ? -16.441 -3.720 -4.950 1.00 98.62 84 LYS A N 1
ATOM 691 C CA . LYS A 1 84 ? -17.644 -3.324 -4.212 1.00 98.62 84 LYS A CA 1
ATOM 692 C C . LYS A 1 84 ? -18.924 -3.856 -4.859 1.00 98.62 84 LYS A C 1
ATOM 694 O O . LYS A 1 84 ? -19.766 -4.414 -4.156 1.00 98.62 84 LYS A O 1
ATOM 699 N N . GLU A 1 85 ? -19.068 -3.718 -6.175 1.00 98.56 85 GLU A N 1
ATOM 700 C CA . GLU A 1 85 ? -20.203 -4.241 -6.951 1.00 98.56 85 GLU A CA 1
ATOM 701 C C . GLU A 1 85 ? -20.325 -5.766 -6.825 1.00 98.56 85 GLU A C 1
ATOM 703 O O . GLU A 1 85 ? -21.429 -6.306 -6.771 1.00 98.56 85 GLU A O 1
ATOM 708 N N . SER A 1 86 ? -19.197 -6.457 -6.641 1.00 98.31 86 SER A N 1
ATOM 709 C CA . SER A 1 86 ? -19.121 -7.901 -6.367 1.00 98.31 86 SER A CA 1
ATOM 710 C C . SER A 1 86 ? -19.401 -8.286 -4.896 1.00 98.31 86 SER A C 1
ATOM 712 O O . SER A 1 86 ? -19.163 -9.427 -4.464 1.00 98.31 86 SER A O 1
ATOM 714 N N . GLY A 1 87 ? -19.897 -7.340 -4.093 1.00 98.44 87 GLY A N 1
ATOM 715 C CA . GLY A 1 87 ? -20.218 -7.508 -2.673 1.00 98.44 87 GLY A CA 1
ATOM 716 C C . GLY A 1 87 ? -19.013 -7.395 -1.735 1.00 98.44 87 GLY A C 1
ATOM 717 O O . GLY A 1 87 ? -19.096 -7.820 -0.581 1.00 98.44 87 GLY A O 1
ATOM 718 N N . GLY A 1 88 ? -17.886 -6.877 -2.227 1.00 98.62 88 GLY A N 1
ATOM 719 C CA . GLY A 1 88 ? -16.722 -6.518 -1.426 1.00 98.62 88 GLY A CA 1
ATOM 720 C C . GLY A 1 88 ? -17.032 -5.410 -0.422 1.00 98.62 88 GLY A C 1
ATOM 721 O O . GLY A 1 88 ? -17.876 -4.545 -0.673 1.00 98.62 88 GLY A O 1
ATOM 722 N N . ARG A 1 89 ? -16.368 -5.437 0.739 1.00 98.69 89 ARG A N 1
ATOM 723 C CA . ARG A 1 89 ? -16.627 -4.463 1.808 1.00 98.69 89 ARG A CA 1
ATOM 724 C C . ARG A 1 89 ? -15.380 -3.853 2.422 1.00 98.69 89 ARG A C 1
ATOM 726 O O . ARG A 1 89 ? -15.384 -2.652 2.693 1.00 98.69 89 ARG A O 1
ATOM 733 N N . THR A 1 90 ? -14.350 -4.662 2.626 1.00 98.81 90 THR A N 1
ATOM 734 C CA . THR A 1 90 ? -13.120 -4.237 3.293 1.00 98.81 90 THR A CA 1
ATOM 735 C C . THR A 1 90 ? -11.911 -4.678 2.491 1.00 98.81 90 THR A C 1
ATOM 737 O O . THR A 1 90 ? -11.931 -5.719 1.836 1.00 98.81 90 THR A O 1
ATOM 740 N N . LEU A 1 91 ? -10.850 -3.891 2.551 1.00 98.31 91 LEU A N 1
ATOM 741 C CA . LEU A 1 91 ? -9.541 -4.280 2.060 1.00 98.31 91 LEU A CA 1
ATOM 742 C C . LEU A 1 91 ? -8.463 -3.874 3.063 1.00 98.31 91 LEU A C 1
ATOM 744 O O . LEU A 1 91 ? -8.596 -2.865 3.761 1.00 98.31 91 LEU A O 1
ATOM 748 N N . VAL A 1 92 ? -7.417 -4.685 3.142 1.00 98.75 92 VAL A N 1
ATOM 749 C CA . VAL A 1 92 ? -6.218 -4.403 3.925 1.00 98.75 92 VAL A CA 1
ATOM 750 C C . VAL A 1 92 ? -5.148 -3.926 2.958 1.00 98.75 92 VAL A C 1
ATOM 752 O O . VAL A 1 92 ? -4.658 -4.688 2.131 1.00 98.75 92 VAL A O 1
ATOM 755 N N . GLU A 1 93 ? -4.836 -2.644 3.058 1.00 98.44 93 GLU A N 1
ATOM 756 C CA . GLU A 1 93 ? -3.800 -1.978 2.294 1.00 98.44 93 GLU A CA 1
ATOM 757 C C . GLU A 1 93 ? -2.502 -2.048 3.092 1.00 98.44 93 GLU A C 1
ATOM 759 O O . GLU A 1 93 ? -2.414 -1.494 4.189 1.00 98.44 93 GLU A O 1
ATOM 764 N N . VAL A 1 94 ? -1.530 -2.804 2.591 1.00 97.94 94 VAL A N 1
ATOM 765 C CA . VAL A 1 94 ? -0.345 -3.190 3.370 1.00 97.94 94 VAL A CA 1
ATOM 766 C C . VAL A 1 94 ? 0.936 -2.528 2.893 1.00 97.94 94 VAL A C 1
ATOM 768 O O . VAL A 1 94 ? 1.996 -2.932 3.359 1.00 97.94 94 VAL A O 1
ATOM 771 N N . THR A 1 95 ? 0.869 -1.516 2.018 1.00 97.75 95 THR A N 1
ATOM 772 C CA . THR A 1 95 ? 2.066 -0.815 1.533 1.00 97.75 95 THR A CA 1
ATOM 773 C C . THR A 1 95 ? 2.828 -0.187 2.706 1.00 97.75 95 THR A C 1
ATOM 775 O O . THR A 1 95 ? 2.290 0.683 3.398 1.00 97.75 95 THR A O 1
ATOM 778 N N . PRO A 1 96 ? 4.089 -0.591 2.942 1.00 95.94 96 PRO A N 1
ATOM 779 C CA . PRO A 1 96 ? 4.933 -0.007 3.980 1.00 95.94 96 PRO A CA 1
ATOM 780 C C . PRO A 1 96 ? 5.408 1.414 3.653 1.00 95.94 96 PRO A C 1
ATOM 782 O O . PRO A 1 96 ? 5.329 1.895 2.517 1.00 95.94 96 PRO A O 1
ATOM 785 N N . VAL A 1 97 ? 5.935 2.106 4.667 1.00 94.50 97 VAL A N 1
ATOM 786 C CA . VAL A 1 97 ? 6.332 3.523 4.558 1.00 94.50 97 VAL A CA 1
ATOM 787 C C . VAL A 1 97 ? 7.405 3.766 3.489 1.00 94.50 97 VAL A C 1
ATOM 789 O O . VAL A 1 97 ? 7.433 4.817 2.852 1.00 94.50 97 VAL A O 1
ATOM 792 N N . ASP A 1 98 ? 8.268 2.784 3.244 1.00 94.88 98 ASP A N 1
ATOM 793 C CA . ASP A 1 98 ? 9.434 2.889 2.371 1.00 94.88 98 ASP A CA 1
ATOM 794 C C . ASP A 1 98 ? 9.163 2.562 0.891 1.00 94.88 98 ASP A C 1
ATOM 796 O O . ASP A 1 98 ? 10.047 2.797 0.054 1.00 94.88 98 ASP A O 1
ATOM 800 N N . ILE A 1 99 ? 7.942 2.110 0.568 1.00 96.12 99 ILE A N 1
ATOM 801 C CA . ILE A 1 99 ? 7.453 1.845 -0.799 1.00 96.12 99 ILE A CA 1
ATOM 802 C C . ILE A 1 99 ? 6.123 2.547 -1.120 1.00 96.12 99 ILE A C 1
ATOM 804 O O . ILE A 1 99 ? 5.381 2.113 -1.995 1.00 96.12 99 ILE A O 1
ATOM 808 N N . GLY A 1 100 ? 5.831 3.673 -0.461 1.00 95.25 100 GLY A N 1
ATOM 809 C CA . GLY A 1 100 ? 4.835 4.629 -0.965 1.00 95.25 100 GLY A CA 1
ATOM 810 C C . GLY A 1 100 ? 3.511 4.725 -0.206 1.00 95.25 100 GLY A C 1
ATOM 811 O O . GLY A 1 100 ? 2.565 5.295 -0.758 1.00 95.25 100 GLY A O 1
ATOM 812 N N . ARG A 1 101 ? 3.439 4.246 1.046 1.00 96.88 101 ARG A N 1
ATOM 813 C CA . ARG A 1 101 ? 2.271 4.451 1.923 1.00 96.88 101 ARG A CA 1
ATOM 814 C C . ARG A 1 101 ? 1.858 5.926 1.992 1.00 96.88 101 ARG A C 1
ATOM 816 O O . ARG A 1 101 ? 2.684 6.790 2.290 1.00 96.88 101 ARG A O 1
ATOM 823 N N . ASP A 1 102 ? 0.569 6.201 1.799 1.00 97.31 102 ASP A N 1
ATOM 824 C CA . ASP A 1 102 ? 0.002 7.555 1.862 1.00 97.31 102 ASP A CA 1
ATOM 825 C C . ASP A 1 102 ? -1.374 7.562 2.554 1.00 97.31 102 ASP A C 1
ATOM 827 O O . ASP A 1 102 ? -2.393 7.303 1.905 1.00 97.31 102 ASP A O 1
ATOM 831 N N . PRO A 1 103 ? -1.438 7.898 3.856 1.00 98.00 103 PRO A N 1
ATOM 832 C CA . PRO A 1 103 ? -2.687 7.858 4.615 1.00 98.00 103 PRO A CA 1
ATOM 833 C C . PRO A 1 103 ? -3.808 8.733 4.031 1.00 98.00 103 PRO A C 1
ATOM 835 O O . PRO A 1 103 ? -4.971 8.326 4.052 1.00 98.00 103 PRO A O 1
ATOM 838 N N . ASN A 1 104 ? -3.485 9.909 3.477 1.00 97.81 104 ASN A N 1
ATOM 839 C CA . ASN A 1 104 ? -4.491 10.828 2.933 1.00 97.81 104 ASN A CA 1
ATOM 840 C C . ASN A 1 104 ? -5.125 10.267 1.659 1.00 97.81 104 ASN A C 1
ATOM 842 O O . ASN A 1 104 ? -6.349 10.293 1.516 1.00 97.81 104 ASN A O 1
ATOM 846 N N . THR A 1 105 ? -4.304 9.712 0.764 1.00 97.31 105 THR A N 1
ATOM 847 C CA . THR A 1 105 ? -4.792 9.041 -0.447 1.00 97.31 105 THR A CA 1
ATOM 848 C C . THR A 1 105 ? -5.699 7.861 -0.083 1.00 97.31 105 THR A C 1
ATOM 850 O O . THR A 1 105 ? -6.798 7.736 -0.622 1.00 97.31 105 THR A O 1
ATOM 853 N N . LEU A 1 106 ? -5.319 7.037 0.901 1.00 98.31 106 LEU A N 1
ATOM 854 C CA . LEU A 1 106 ? -6.151 5.912 1.353 1.00 98.31 106 LEU A CA 1
ATOM 855 C C . LEU A 1 106 ? -7.491 6.362 1.946 1.00 98.31 106 LEU A C 1
ATOM 857 O O . LEU A 1 106 ? -8.527 5.740 1.689 1.00 98.31 106 LEU A O 1
ATOM 861 N N . PHE A 1 107 ? -7.498 7.453 2.714 1.00 98.50 107 PHE A N 1
ATOM 862 C CA . PHE A 1 107 ? -8.728 8.046 3.234 1.00 98.50 107 PHE A CA 1
ATOM 863 C C . PHE A 1 107 ? -9.648 8.540 2.113 1.00 98.50 107 PHE A C 1
ATOM 865 O O . PHE A 1 107 ? -10.849 8.252 2.134 1.00 98.50 107 PHE A O 1
ATOM 872 N N . ASN A 1 108 ? -9.098 9.222 1.106 1.00 98.25 108 ASN A N 1
ATOM 873 C CA . ASN A 1 108 ? -9.857 9.679 -0.059 1.00 98.25 108 ASN A CA 1
ATOM 874 C C . ASN A 1 108 ? -10.439 8.502 -0.851 1.00 98.25 108 ASN A C 1
ATOM 876 O O . ASN A 1 108 ? -11.625 8.516 -1.180 1.00 98.25 108 ASN A O 1
ATOM 880 N N . ILE A 1 109 ? -9.665 7.436 -1.064 1.00 98.44 109 ILE A N 1
ATOM 881 C CA . ILE A 1 109 ? -10.146 6.214 -1.721 1.00 98.44 109 ILE A CA 1
ATOM 882 C C . ILE A 1 109 ? -11.279 5.567 -0.912 1.00 98.44 109 ILE A C 1
ATOM 884 O O . ILE A 1 109 ? -12.317 5.212 -1.479 1.00 98.44 109 ILE A O 1
ATOM 888 N N . SER A 1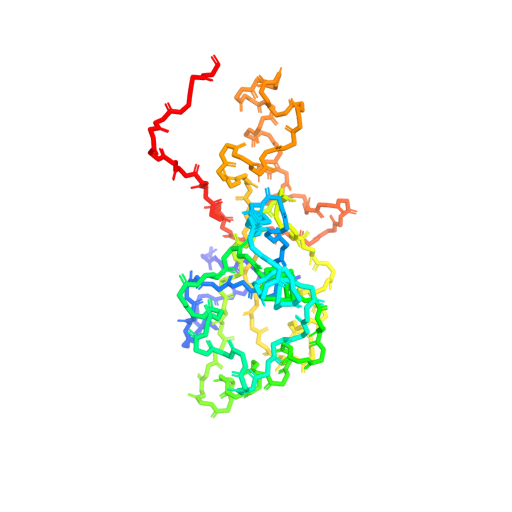 110 ? -11.134 5.448 0.413 1.00 98.56 110 SER A N 1
ATOM 889 C CA . SER A 1 110 ? -12.189 4.923 1.295 1.00 98.56 110 SER A CA 1
ATOM 890 C C . SER A 1 110 ? -13.472 5.759 1.200 1.00 98.56 110 SER A C 1
ATOM 892 O O . SER A 1 110 ? -14.563 5.201 1.078 1.00 98.56 110 SER A O 1
ATOM 894 N N . LYS A 1 111 ? -13.359 7.093 1.167 1.00 98.50 111 LYS A N 1
ATOM 895 C CA . LYS A 1 111 ? -14.490 8.019 0.984 1.00 98.50 111 LYS A CA 1
ATOM 896 C C . LYS A 1 111 ? -15.165 7.859 -0.378 1.00 98.50 111 LYS A C 1
ATOM 898 O O . LYS A 1 111 ? -16.388 7.750 -0.429 1.00 98.50 111 LYS A O 1
ATOM 903 N N . SER A 1 112 ? -14.385 7.838 -1.456 1.00 98.38 112 SER A N 1
ATOM 904 C CA . SER A 1 112 ? -14.876 7.780 -2.839 1.00 98.38 112 SER A CA 1
ATOM 905 C C . SER A 1 112 ? -15.542 6.444 -3.160 1.00 98.38 112 SER A C 1
ATOM 907 O O . SER A 1 112 ? -16.586 6.399 -3.808 1.00 98.38 112 SER A O 1
ATOM 909 N N . THR A 1 113 ? -14.979 5.343 -2.661 1.00 98.56 113 THR A N 1
ATOM 910 C CA . THR A 1 113 ? -15.513 3.996 -2.897 1.00 98.56 113 THR A CA 1
ATOM 911 C C . THR A 1 113 ? -16.578 3.608 -1.875 1.00 98.56 113 THR A C 1
ATOM 913 O O . THR A 1 113 ? -17.469 2.821 -2.182 1.00 98.56 113 THR A O 1
ATOM 916 N N . GLY A 1 114 ? -16.540 4.138 -0.650 1.00 98.44 114 GLY A N 1
ATOM 917 C CA . GLY A 1 114 ? -17.356 3.669 0.474 1.00 98.44 114 GLY A CA 1
ATOM 918 C C . GLY A 1 114 ? -16.955 2.282 0.998 1.00 98.44 114 GLY A C 1
ATOM 919 O O . GLY A 1 114 ? -17.765 1.635 1.670 1.00 98.44 114 GLY A O 1
ATOM 920 N N . LEU A 1 115 ? -15.755 1.807 0.649 1.00 98.81 115 LEU A N 1
ATOM 921 C CA . LEU A 1 115 ? -15.132 0.611 1.215 1.00 98.81 115 LEU A CA 1
ATOM 922 C C . LEU A 1 115 ? -14.400 0.959 2.515 1.00 98.81 115 LEU A C 1
ATOM 924 O O . LEU A 1 115 ? -13.878 2.065 2.688 1.00 98.81 115 LEU A O 1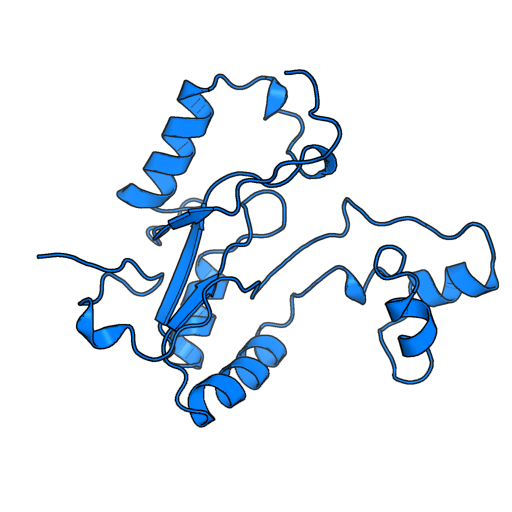
ATOM 928 N N . ASN A 1 116 ? -14.318 -0.014 3.416 1.00 98.81 116 ASN A N 1
ATOM 929 C CA . ASN A 1 116 ? -13.426 0.072 4.563 1.00 98.81 116 ASN A CA 1
ATOM 930 C C . ASN A 1 116 ? -11.991 -0.207 4.087 1.00 98.81 116 ASN A C 1
ATOM 932 O O . ASN A 1 116 ? -11.747 -1.232 3.451 1.00 98.81 116 ASN A O 1
ATOM 936 N N . VAL A 1 117 ? -11.045 0.668 4.422 1.00 98.81 117 VAL A N 1
ATOM 937 C CA . VAL A 1 117 ? -9.622 0.477 4.104 1.00 98.81 117 VAL A CA 1
ATOM 938 C C . VAL A 1 117 ? -8.840 0.393 5.410 1.00 98.81 117 VAL A C 1
ATOM 940 O O . VAL A 1 117 ? -8.871 1.327 6.211 1.00 98.81 117 VAL A O 1
ATOM 943 N N . ILE A 1 118 ? -8.174 -0.734 5.648 1.00 98.81 118 ILE A N 1
ATOM 944 C CA . ILE A 1 118 ? -7.305 -0.961 6.807 1.00 98.81 118 ILE A CA 1
ATOM 945 C C . ILE A 1 118 ? -5.872 -0.712 6.353 1.00 98.81 118 ILE A C 1
ATOM 947 O O . ILE A 1 118 ? -5.395 -1.418 5.478 1.00 98.81 118 ILE A O 1
ATOM 951 N N . MET A 1 119 ? -5.202 0.281 6.934 1.00 98.75 119 MET A N 1
ATOM 952 C CA . MET A 1 119 ? -3.832 0.642 6.562 1.00 98.75 119 MET A CA 1
ATOM 953 C C . MET A 1 119 ? -2.801 -0.133 7.390 1.00 98.75 119 MET A C 1
ATOM 955 O O . MET A 1 119 ? -2.951 -0.278 8.609 1.0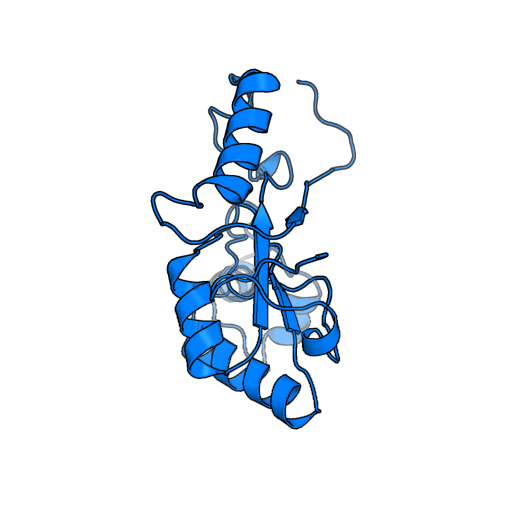0 98.75 119 MET A O 1
ATOM 959 N N . GLY A 1 120 ? -1.750 -0.586 6.717 1.00 98.31 120 GLY A N 1
ATOM 960 C CA . GLY A 1 120 ? -0.578 -1.237 7.279 1.00 98.31 120 GLY A CA 1
ATOM 961 C C . GLY A 1 120 ? 0.436 -0.292 7.932 1.00 98.31 120 GLY A C 1
ATOM 962 O O . GLY A 1 120 ? 0.301 0.937 7.925 1.00 98.31 120 GLY A O 1
ATOM 963 N N . SER A 1 121 ? 1.476 -0.872 8.521 1.00 97.94 121 SER A N 1
ATOM 964 C CA . SER A 1 121 ? 2.603 -0.159 9.132 1.00 97.94 121 SER A CA 1
ATOM 965 C C . SER A 1 121 ? 3.872 -0.991 9.131 1.00 97.94 121 SER A C 1
ATOM 967 O O . SER A 1 121 ? 3.807 -2.217 9.204 1.00 97.94 121 SER A O 1
ATOM 969 N N . GLY A 1 122 ? 5.015 -0.313 9.175 1.00 96.81 122 GLY A N 1
ATOM 970 C CA . GLY A 1 122 ? 6.331 -0.935 9.215 1.00 96.81 122 GLY A CA 1
ATOM 971 C C . GLY A 1 122 ? 7.133 -0.670 7.949 1.00 96.81 122 GLY A C 1
ATOM 972 O O . GLY A 1 122 ? 6.879 0.302 7.234 1.00 96.81 122 GLY A O 1
ATOM 973 N N . TYR A 1 123 ? 8.111 -1.541 7.717 1.00 96.31 123 TYR A N 1
ATOM 974 C CA . TYR A 1 123 ? 9.121 -1.419 6.672 1.00 96.31 123 TYR A CA 1
ATOM 975 C C . TYR A 1 123 ? 9.180 -2.693 5.837 1.00 96.31 123 TYR A C 1
ATOM 977 O O . TYR A 1 123 ? 9.032 -3.798 6.371 1.00 96.31 123 TYR A O 1
ATOM 985 N N . TYR A 1 124 ? 9.429 -2.534 4.540 1.00 95.56 124 TYR A N 1
ATOM 986 C CA . TYR A 1 124 ? 9.490 -3.643 3.602 1.00 95.56 124 TYR A CA 1
ATOM 987 C C . TYR A 1 124 ? 10.871 -4.321 3.607 1.00 95.56 124 TYR A C 1
ATOM 989 O O . TYR A 1 124 ? 11.441 -4.589 4.668 1.00 95.56 124 TYR A O 1
ATOM 997 N N . VAL A 1 125 ? 11.393 -4.711 2.446 1.00 93.56 125 VAL A N 1
ATOM 998 C CA . VAL A 1 125 ? 12.638 -5.478 2.325 1.00 93.56 125 VAL A CA 1
ATOM 999 C C . VAL A 1 125 ? 13.867 -4.570 2.316 1.00 93.56 125 VAL A C 1
ATOM 1001 O O . VAL A 1 125 ? 13.792 -3.394 1.985 1.00 93.56 125 VAL A O 1
ATOM 1004 N N . TYR A 1 126 ? 15.034 -5.140 2.616 1.00 90.69 126 TYR A N 1
ATOM 1005 C CA . TYR A 1 126 ? 16.299 -4.407 2.746 1.00 90.69 126 TYR A CA 1
ATOM 1006 C C . TYR A 1 126 ? 16.578 -3.395 1.618 1.00 90.69 126 TYR A C 1
ATOM 1008 O O . TYR A 1 126 ? 16.967 -2.261 1.882 1.00 90.69 126 TYR A O 1
ATOM 1016 N N . GLY A 1 127 ? 16.337 -3.777 0.359 1.00 88.94 127 GLY A N 1
ATOM 1017 C CA . GLY A 1 127 ? 16.598 -2.913 -0.799 1.00 88.94 127 GLY A CA 1
ATOM 1018 C C . GLY A 1 127 ? 15.717 -1.661 -0.885 1.00 88.94 127 GLY A C 1
ATOM 1019 O O . GLY A 1 127 ? 16.041 -0.744 -1.638 1.00 88.94 127 GLY A O 1
ATOM 1020 N N . THR A 1 128 ? 14.612 -1.598 -0.139 1.00 92.00 128 THR A N 1
ATOM 1021 C CA . THR A 1 128 ? 13.695 -0.452 -0.144 1.00 92.00 128 THR A CA 1
ATOM 1022 C C . THR A 1 128 ? 13.860 0.451 1.072 1.00 92.00 128 THR A C 1
ATOM 1024 O O . THR A 1 128 ? 13.416 1.602 1.019 1.00 92.00 128 THR A O 1
ATOM 1027 N N . HIS A 1 129 ? 14.553 -0.010 2.117 1.00 93.19 129 HIS A N 1
ATOM 1028 C CA . HIS A 1 129 ? 14.734 0.721 3.370 1.00 93.19 129 HIS A CA 1
ATOM 1029 C C . H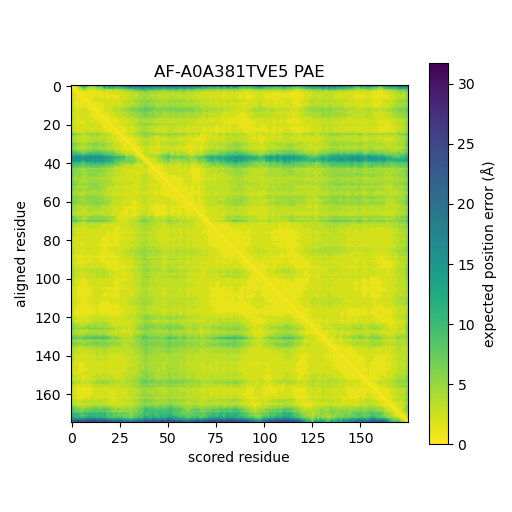IS A 1 129 ? 15.335 2.119 3.156 1.00 93.19 129 HIS A C 1
ATOM 1031 O O . HIS A 1 129 ? 16.216 2.302 2.309 1.00 93.19 129 HIS A O 1
ATOM 1037 N N . PRO A 1 130 ? 14.897 3.137 3.920 1.00 91.31 130 PRO A N 1
ATOM 1038 C CA . PRO A 1 130 ? 15.578 4.421 3.914 1.00 91.31 130 PRO A CA 1
ATOM 1039 C C . PRO A 1 130 ? 16.995 4.269 4.505 1.00 91.31 130 PRO A C 1
ATOM 1041 O O . PRO A 1 130 ? 17.187 3.452 5.410 1.00 91.31 130 PRO A O 1
ATOM 1044 N N . PRO A 1 131 ? 17.990 5.058 4.047 1.00 89.38 131 PRO A N 1
ATOM 1045 C CA . PRO A 1 131 ? 19.395 4.867 4.427 1.00 89.38 131 PRO A CA 1
ATOM 1046 C C . PRO A 1 131 ? 19.655 4.858 5.938 1.00 89.38 131 PRO A C 1
ATOM 1048 O O . PRO A 1 131 ? 20.517 4.127 6.414 1.00 89.38 131 PRO A O 1
ATOM 1051 N N . ASN A 1 132 ? 18.886 5.639 6.698 1.00 90.75 132 ASN A N 1
ATOM 1052 C CA . ASN A 1 132 ? 19.030 5.757 8.144 1.00 90.75 132 ASN A CA 1
ATOM 1053 C C . ASN A 1 132 ? 18.343 4.629 8.931 1.00 90.75 132 ASN A C 1
ATOM 1055 O O . ASN A 1 132 ? 18.517 4.575 10.144 1.00 90.75 132 ASN A O 1
ATOM 1059 N N . LEU A 1 133 ? 17.554 3.739 8.307 1.00 92.31 133 LEU A N 1
ATOM 1060 C CA . LEU A 1 133 ? 16.838 2.691 9.050 1.00 92.31 133 LEU A CA 1
ATOM 1061 C C . LEU A 1 133 ? 17.804 1.752 9.774 1.00 92.31 133 LEU A C 1
ATOM 1063 O O . LEU A 1 133 ? 17.554 1.385 10.917 1.00 92.31 133 LEU A O 1
ATOM 1067 N N . LYS A 1 134 ? 18.933 1.429 9.132 1.00 90.81 134 LYS A N 1
ATOM 1068 C CA . LYS A 1 134 ? 19.986 0.573 9.694 1.00 90.81 134 LYS A CA 1
ATOM 1069 C C . LYS A 1 134 ? 20.633 1.166 10.954 1.00 90.81 134 LYS A C 1
ATOM 1071 O O . LYS A 1 134 ? 21.136 0.435 11.796 1.00 90.81 134 LYS A O 1
ATOM 1076 N N . GLU A 1 135 ? 20.625 2.488 11.081 1.00 92.56 135 GLU A N 1
ATOM 1077 C CA . GLU A 1 135 ? 21.238 3.206 12.204 1.00 92.56 135 GLU A CA 1
ATOM 1078 C C . GLU A 1 135 ? 20.293 3.328 13.411 1.00 92.56 135 GLU A C 1
ATOM 1080 O O . GLU A 1 135 ? 20.713 3.739 14.493 1.00 92.56 135 GLU A O 1
ATOM 1085 N N . ARG A 1 136 ? 19.007 2.993 13.241 1.00 93.88 136 ARG A N 1
ATOM 1086 C CA . ARG A 1 136 ? 17.980 3.123 14.279 1.00 93.88 136 ARG A CA 1
ATOM 1087 C C . ARG A 1 136 ? 17.947 1.895 15.178 1.00 93.88 136 ARG A C 1
ATOM 1089 O O . ARG A 1 136 ? 18.096 0.766 14.719 1.00 93.88 136 ARG A O 1
ATOM 1096 N N . SER A 1 137 ? 17.681 2.112 16.466 1.00 95.88 137 SER A N 1
ATOM 1097 C CA . SER A 1 137 ? 17.473 1.001 17.394 1.00 95.88 137 SER A CA 1
ATOM 1098 C C . SER A 1 137 ? 16.134 0.303 17.137 1.00 95.88 137 SER A C 1
ATOM 1100 O O . SER A 1 137 ? 15.194 0.894 16.594 1.00 95.88 137 SER A O 1
ATOM 1102 N N . VAL A 1 138 ? 16.026 -0.951 17.582 1.00 95.75 138 VAL A N 1
ATOM 1103 C CA . VAL A 1 138 ? 14.774 -1.724 17.529 1.00 95.75 138 VAL A CA 1
ATOM 1104 C C . VAL A 1 138 ? 13.648 -0.980 18.249 1.00 95.75 138 VAL A C 1
ATOM 1106 O O . VAL A 1 138 ? 12.523 -0.936 17.757 1.00 95.75 138 VAL A O 1
ATOM 1109 N N . GLU A 1 139 ? 13.953 -0.338 19.375 1.00 98.06 139 GLU A N 1
ATOM 1110 C CA . GLU A 1 139 ? 13.004 0.451 20.159 1.00 98.06 139 GLU A CA 1
ATOM 1111 C C . GLU A 1 139 ? 12.488 1.653 19.367 1.00 98.06 139 GLU A C 1
ATOM 1113 O O . GLU A 1 139 ? 11.287 1.904 19.373 1.00 98.06 139 GLU A O 1
ATOM 1118 N N . ASN A 1 140 ? 13.354 2.357 18.628 1.00 97.06 140 ASN A N 1
ATOM 1119 C CA . ASN A 1 140 ? 12.923 3.486 17.801 1.00 97.06 140 ASN A CA 1
ATOM 1120 C C . ASN A 1 140 ? 12.059 3.056 16.611 1.00 97.06 140 ASN A C 1
ATOM 1122 O O . ASN A 1 140 ? 11.215 3.829 16.162 1.00 97.06 140 ASN A O 1
ATOM 1126 N N . ILE A 1 141 ? 12.282 1.864 16.056 1.00 96.62 141 ILE A N 1
ATOM 1127 C CA . ILE A 1 141 ? 11.443 1.320 14.977 1.00 96.62 141 ILE A CA 1
ATOM 1128 C C . ILE A 1 141 ? 10.090 0.876 15.546 1.00 96.62 141 ILE A C 1
ATOM 1130 O O . ILE A 1 141 ? 9.044 1.186 14.978 1.00 96.62 141 ILE A O 1
ATOM 1134 N N . ALA A 1 142 ? 10.099 0.194 16.693 1.00 97.94 142 ALA A N 1
ATOM 1135 C CA . ALA A 1 142 ? 8.883 -0.232 17.375 1.00 97.94 142 ALA A CA 1
ATOM 1136 C C . ALA A 1 142 ? 8.018 0.963 17.803 1.00 97.94 142 ALA A C 1
ATOM 1138 O O . ALA A 1 142 ? 6.806 0.931 17.609 1.00 97.94 142 ALA A O 1
ATOM 1139 N N . GLU A 1 143 ? 8.625 2.025 18.336 1.00 98.06 143 GLU A N 1
ATOM 1140 C CA . GLU A 1 143 ? 7.922 3.251 18.724 1.00 98.06 143 GLU A CA 1
ATOM 1141 C C . GLU A 1 143 ? 7.222 3.913 17.530 1.00 98.06 143 GLU A C 1
ATOM 1143 O O . GLU A 1 143 ? 6.078 4.340 17.655 1.00 98.06 143 GLU A O 1
ATOM 1148 N N . GLU A 1 144 ? 7.849 3.933 16.352 1.00 96.62 144 GLU A N 1
ATOM 1149 C CA . GLU A 1 144 ? 7.215 4.458 15.138 1.00 96.62 144 GLU A CA 1
ATOM 1150 C C . GLU A 1 144 ? 5.983 3.640 14.729 1.00 96.62 144 GLU A C 1
ATOM 1152 O O . GLU A 1 144 ? 4.914 4.205 14.509 1.00 96.62 144 GLU A O 1
ATOM 1157 N N . ILE A 1 145 ? 6.099 2.309 14.709 1.00 98.12 145 ILE A N 1
ATOM 1158 C CA . ILE A 1 145 ? 4.975 1.410 14.402 1.00 98.12 145 ILE A CA 1
ATOM 1159 C C . ILE A 1 145 ? 3.843 1.578 15.430 1.00 98.12 145 ILE A C 1
ATOM 1161 O O . ILE A 1 145 ? 2.662 1.586 15.083 1.00 98.12 145 ILE A O 1
ATOM 1165 N N . VAL A 1 146 ? 4.183 1.746 16.710 1.00 98.25 146 VAL A N 1
ATOM 1166 C CA . VAL A 1 146 ? 3.201 2.022 17.767 1.00 98.25 146 VAL A CA 1
ATOM 1167 C C . VAL A 1 146 ? 2.520 3.374 17.542 1.00 98.25 146 VAL A C 1
ATOM 1169 O O . VAL A 1 146 ? 1.301 3.471 17.702 1.00 98.25 146 VAL A O 1
ATOM 1172 N N . ASN A 1 147 ? 3.263 4.402 17.135 1.00 98.19 147 ASN A N 1
ATOM 1173 C CA . ASN A 1 147 ? 2.714 5.724 16.844 1.00 98.19 147 ASN A CA 1
ATOM 1174 C C . ASN A 1 147 ? 1.760 5.698 15.645 1.00 98.19 147 ASN A C 1
ATOM 1176 O O . ASN A 1 147 ? 0.680 6.283 15.744 1.00 98.19 147 ASN A O 1
ATOM 1180 N N . ASP A 1 148 ? 2.078 4.953 14.584 1.00 98.19 148 ASP A N 1
ATOM 1181 C CA . ASP A 1 148 ? 1.170 4.732 13.449 1.00 98.19 148 ASP A CA 1
ATOM 1182 C C . ASP A 1 148 ? -0.187 4.171 13.908 1.00 98.19 148 ASP A C 1
ATOM 1184 O O . ASP A 1 148 ? -1.240 4.554 13.394 1.00 98.19 148 ASP A O 1
ATOM 1188 N N . ILE A 1 149 ? -0.188 3.288 14.910 1.00 97.94 149 ILE A N 1
ATOM 1189 C CA . ILE A 1 149 ? -1.402 2.652 15.436 1.00 97.94 149 ILE A CA 1
ATOM 1190 C C . ILE A 1 149 ? -2.135 3.558 16.426 1.00 97.94 149 ILE A C 1
ATOM 1192 O O . ILE A 1 149 ? -3.366 3.612 16.406 1.00 97.94 149 ILE A O 1
ATOM 1196 N N . LEU A 1 150 ? -1.428 4.226 17.340 1.00 97.69 150 LEU A N 1
ATOM 1197 C CA . LEU A 1 150 ? -2.040 4.933 18.470 1.00 97.69 150 LEU A CA 1
ATOM 1198 C C . LEU A 1 150 ? -2.334 6.408 18.180 1.00 97.69 150 LEU A C 1
ATOM 1200 O O . LEU A 1 150 ? -3.354 6.922 18.656 1.00 97.69 150 LEU A O 1
ATOM 1204 N N . ILE A 1 151 ? -1.484 7.066 17.394 1.00 98.12 151 ILE A N 1
ATOM 1205 C CA . ILE A 1 151 ? -1.510 8.509 17.128 1.00 98.12 151 ILE A CA 1
ATOM 1206 C C . ILE A 1 151 ? -1.972 8.763 15.690 1.00 98.12 151 ILE A C 1
ATOM 1208 O O . ILE A 1 151 ? -3.017 9.386 15.495 1.00 98.12 151 ILE A O 1
ATOM 1212 N N . GLY A 1 152 ? -1.245 8.219 14.717 1.00 97.88 152 GLY A N 1
ATOM 1213 C CA . GLY A 1 152 ? -1.484 8.376 13.287 1.00 97.88 152 GLY A CA 1
ATOM 1214 C C . GLY A 1 152 ? -0.179 8.336 12.490 1.00 97.88 152 GLY A C 1
ATOM 1215 O O . GLY A 1 152 ? 0.894 8.598 13.029 1.00 97.88 152 GLY A O 1
ATOM 1216 N N . ALA A 1 153 ? -0.281 7.987 11.211 1.00 97.25 153 ALA A N 1
ATOM 1217 C CA . ALA A 1 153 ? 0.852 7.827 10.307 1.00 97.25 153 ALA A CA 1
ATOM 1218 C C . ALA A 1 153 ? 1.151 9.108 9.516 1.00 97.25 153 ALA A C 1
ATOM 1220 O O . ALA A 1 153 ? 0.243 9.886 9.216 1.00 97.25 153 ALA A O 1
ATOM 1221 N N . ASN A 1 154 ? 2.416 9.300 9.128 1.00 93.81 154 ASN A N 1
ATOM 1222 C CA . ASN A 1 154 ? 2.887 10.374 8.239 1.00 93.81 154 ASN A CA 1
ATOM 1223 C C . ASN A 1 154 ? 2.365 11.779 8.629 1.00 93.81 154 ASN A C 1
ATOM 1225 O O . ASN A 1 154 ? 1.852 12.508 7.783 1.00 93.81 154 ASN A O 1
ATOM 1229 N N . GLU A 1 155 ? 2.458 12.136 9.916 1.00 94.19 155 GLU A N 1
ATOM 1230 C CA . GLU A 1 155 ? 1.995 13.429 10.466 1.00 94.19 155 GLU A CA 1
ATOM 1231 C C . GLU A 1 155 ? 0.482 13.693 10.312 1.00 94.19 155 GLU A C 1
ATOM 1233 O O . GLU A 1 155 ? 0.009 14.823 10.441 1.00 94.19 155 GLU A O 1
ATOM 1238 N N . THR A 1 156 ? -0.305 12.644 10.076 1.00 97.25 156 THR A N 1
ATOM 1239 C CA . THR A 1 156 ? -1.770 12.699 10.061 1.00 97.25 156 THR A CA 1
ATOM 1240 C C . THR A 1 156 ? -2.360 12.157 11.367 1.00 97.25 156 THR A C 1
ATOM 1242 O O . THR A 1 156 ? -1.658 11.631 12.228 1.00 97.25 156 THR A O 1
ATOM 1245 N N . ASN A 1 157 ? -3.682 12.248 11.514 1.00 97.81 157 ASN A N 1
ATOM 1246 C CA . ASN A 1 157 ? -4.441 11.550 12.558 1.00 97.81 157 ASN A CA 1
ATOM 1247 C C . ASN A 1 157 ? -5.030 10.207 12.074 1.00 97.81 157 ASN A C 1
ATOM 1249 O O . ASN A 1 157 ? -5.873 9.623 12.762 1.00 97.81 157 ASN A O 1
ATOM 1253 N N . ILE A 1 158 ? -4.625 9.739 10.889 1.00 98.69 158 ILE A N 1
ATOM 1254 C CA . ILE A 1 158 ? -5.092 8.499 10.267 1.00 98.69 158 ILE A CA 1
ATOM 1255 C C . ILE A 1 158 ? -4.203 7.366 10.758 1.00 98.69 158 ILE A C 1
ATOM 1257 O O . ILE A 1 158 ? -2.985 7.403 10.601 1.00 98.69 158 ILE A O 1
ATOM 1261 N N . LYS A 1 159 ? -4.818 6.359 11.369 1.00 98.56 159 LYS A N 1
ATOM 1262 C CA . LYS A 1 159 ? -4.106 5.323 12.113 1.00 98.56 159 LYS A CA 1
ATOM 1263 C C . LYS A 1 159 ? -4.054 4.009 11.345 1.00 98.56 159 LYS A C 1
ATOM 1265 O O . LYS A 1 159 ? -5.020 3.642 10.674 1.00 98.56 159 LYS A O 1
ATOM 1270 N N . SER A 1 160 ? -2.960 3.277 11.507 1.00 98.50 160 SER A N 1
ATOM 1271 C CA . SER A 1 160 ? -2.829 1.908 11.011 1.00 98.50 160 SER A CA 1
ATOM 1272 C C . SER A 1 160 ? -3.682 0.944 11.833 1.00 98.50 160 SER A C 1
ATOM 1274 O O . SER A 1 160 ? -3.846 1.103 13.046 1.00 98.50 160 SER A O 1
ATOM 1276 N N . GLY A 1 161 ? -4.243 -0.058 11.160 1.00 98.19 161 GLY A N 1
ATOM 1277 C CA . GLY A 1 161 ? -5.042 -1.115 11.785 1.00 98.19 161 GLY A CA 1
ATOM 1278 C C . GLY A 1 161 ? -4.342 -2.468 11.857 1.00 98.19 161 GLY A C 1
ATOM 1279 O O . GLY A 1 161 ? -4.835 -3.362 12.540 1.00 98.19 161 GLY A O 1
ATOM 1280 N N . ILE A 1 162 ? -3.194 -2.617 11.194 1.00 98.19 162 ILE A N 1
ATOM 1281 C CA . ILE A 1 162 ? -2.373 -3.828 11.223 1.00 98.19 162 ILE A CA 1
ATOM 1282 C C . ILE A 1 162 ? -0.885 -3.469 11.183 1.00 98.19 162 ILE A C 1
ATOM 1284 O O . ILE A 1 162 ? -0.502 -2.474 10.572 1.00 98.19 162 ILE A O 1
ATOM 1288 N N . ILE A 1 163 ? -0.054 -4.301 11.817 1.00 98.38 163 ILE A N 1
ATOM 1289 C CA . ILE A 1 163 ? 1.399 -4.277 11.632 1.00 98.38 163 ILE A CA 1
ATOM 1290 C C . ILE A 1 163 ? 1.724 -5.151 10.428 1.00 98.38 163 ILE A C 1
ATOM 1292 O O . ILE A 1 163 ? 1.578 -6.372 10.485 1.00 98.38 163 ILE A O 1
ATOM 1296 N N . GLY A 1 164 ? 2.148 -4.522 9.343 1.00 96.12 164 GLY A N 1
ATOM 1297 C CA . GLY A 1 164 ? 2.503 -5.192 8.109 1.00 96.12 164 GLY A CA 1
ATOM 1298 C C . GLY A 1 164 ? 2.291 -4.322 6.865 1.00 96.12 164 GLY A C 1
ATOM 1299 O O . GLY A 1 164 ? 1.632 -3.292 6.941 1.00 96.12 164 GLY A O 1
ATOM 1300 N N . GLU A 1 165 ? 2.818 -4.736 5.718 1.00 96.94 165 GLU A N 1
ATOM 1301 C CA . GLU A 1 165 ? 3.673 -5.925 5.598 1.00 96.94 165 GLU A CA 1
ATOM 1302 C C . GLU A 1 165 ? 5.095 -5.669 6.134 1.00 96.94 165 GLU A C 1
ATOM 1304 O O . GLU A 1 165 ? 5.684 -4.616 5.909 1.00 96.94 165 GLU A O 1
ATOM 1309 N N . ILE A 1 166 ? 5.646 -6.625 6.889 1.00 97.00 166 ILE A N 1
ATOM 1310 C CA . ILE A 1 166 ? 7.044 -6.562 7.332 1.00 97.00 166 ILE A CA 1
ATOM 1311 C C . ILE A 1 166 ? 7.863 -7.375 6.343 1.00 97.00 166 ILE A C 1
ATOM 1313 O O . ILE A 1 166 ? 7.688 -8.593 6.240 1.00 97.00 166 ILE A O 1
ATOM 1317 N N . GLY A 1 167 ? 8.736 -6.700 5.602 1.00 93.25 167 GLY A N 1
ATOM 1318 C CA . GLY A 1 167 ? 9.510 -7.349 4.558 1.00 93.25 167 GLY A CA 1
ATOM 1319 C C . GLY A 1 167 ? 10.583 -8.263 5.134 1.00 93.25 167 GLY A C 1
ATOM 1320 O O . GLY A 1 167 ? 11.369 -7.892 6.004 1.00 93.25 167 GLY A O 1
ATOM 1321 N N . CYS A 1 168 ? 10.646 -9.473 4.593 1.00 91.19 168 CYS A N 1
ATOM 1322 C CA . CYS A 1 168 ? 11.709 -10.425 4.858 1.00 91.19 168 CYS A CA 1
ATOM 1323 C C . CYS A 1 168 ? 12.240 -10.919 3.515 1.00 91.19 168 CYS A C 1
ATOM 1325 O O . CYS A 1 168 ? 11.469 -11.259 2.620 1.00 91.19 168 CYS A O 1
ATOM 1327 N N . SER A 1 169 ? 13.559 -10.919 3.359 1.00 88.56 169 SER A N 1
ATOM 1328 C CA . SER A 1 169 ? 14.223 -11.312 2.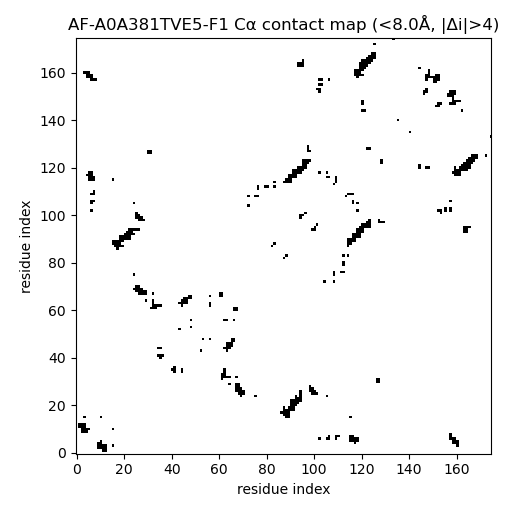115 1.00 88.56 169 SER A CA 1
ATOM 1329 C C . SER A 1 169 ? 15.121 -12.518 2.351 1.00 88.56 169 SER A C 1
ATOM 1331 O O . SER A 1 169 ? 15.536 -12.795 3.477 1.00 88.56 169 SER A O 1
ATOM 1333 N N . TRP A 1 170 ? 15.405 -13.242 1.271 1.00 86.25 170 TRP A N 1
ATOM 1334 C CA . TRP A 1 170 ? 16.423 -14.281 1.251 1.00 86.25 170 TRP A CA 1
ATOM 1335 C C . TRP A 1 170 ? 17.593 -13.844 0.352 1.00 86.25 170 TRP A C 1
ATOM 1337 O O . TRP A 1 170 ? 17.343 -13.499 -0.806 1.00 86.25 170 TRP A O 1
ATOM 1347 N N . PRO A 1 171 ? 18.852 -13.909 0.826 1.00 89.19 171 PRO A N 1
ATOM 1348 C CA . PRO A 1 171 ? 19.256 -14.218 2.201 1.00 89.19 171 PRO A CA 1
ATOM 1349 C C . PRO A 1 171 ? 18.841 -13.114 3.192 1.00 89.19 171 PRO A C 1
ATOM 1351 O O . PRO A 1 171 ? 18.544 -11.989 2.791 1.00 89.19 171 PRO A O 1
ATOM 1354 N N . LEU A 1 172 ? 18.832 -13.437 4.491 1.00 87.12 172 LEU A N 1
ATOM 1355 C CA . LEU A 1 172 ? 18.700 -12.411 5.526 1.00 87.12 172 LEU A CA 1
ATOM 1356 C C . LEU A 1 172 ? 19.922 -11.490 5.477 1.00 87.12 172 LEU A C 1
ATOM 1358 O O . LEU A 1 172 ? 21.056 -11.957 5.372 1.00 87.12 172 LEU A O 1
ATOM 1362 N N . HIS A 1 173 ? 19.670 -10.188 5.548 1.00 83.94 173 HIS A N 1
ATOM 1363 C CA . HIS A 1 173 ? 20.712 -9.170 5.529 1.00 83.94 173 HIS A CA 1
ATOM 1364 C C . HIS A 1 173 ? 21.213 -8.936 6.956 1.00 83.94 173 HIS A C 1
ATOM 1366 O O . HIS A 1 173 ? 20.419 -8.937 7.898 1.00 83.94 173 HIS A O 1
ATOM 1372 N N . GLU A 1 174 ? 22.522 -8.757 7.121 1.00 74.19 174 GLU A N 1
ATOM 1373 C CA . GLU A 1 174 ? 23.103 -8.461 8.431 1.00 74.19 174 GLU A CA 1
ATOM 1374 C C . GLU A 1 174 ? 22.713 -7.051 8.899 1.00 74.19 174 GLU A C 1
ATOM 1376 O O . GLU A 1 174 ? 22.751 -6.085 8.123 1.00 74.19 174 GLU A O 1
ATOM 1381 N N . VAL A 1 175 ? 22.338 -6.970 10.179 1.00 60.38 175 VAL A N 1
ATOM 1382 C CA . VAL A 1 175 ? 22.024 -5.731 10.906 1.00 60.38 175 VAL A CA 1
ATOM 1383 C C . VAL A 1 175 ? 23.311 -4.984 11.227 1.00 60.38 175 VAL A C 1
ATOM 1385 O O . VAL A 1 175 ? 24.261 -5.629 11.720 1.00 60.38 175 VAL A O 1
#

Solvent-accessible surface area (backbone atoms only — not comparable to full-atom values): 9726 Å² total; per-residue (Å²): 131,77,70,44,40,21,42,89,45,76,40,55,66,86,72,40,67,46,63,48,84,75,43,69,78,34,38,45,45,64,78,64,55,45,85,56,93,48,73,80,50,40,58,52,22,77,36,74,84,41,87,87,53,42,71,57,40,73,78,38,53,51,34,23,61,51,74,28,45,45,81,59,64,68,62,48,42,57,57,49,44,53,45,40,75,72,61,41,34,25,35,27,32,30,38,14,66,55,31,47,47,50,65,66,61,51,32,51,46,24,65,75,60,69,39,48,36,25,31,27,30,48,45,48,36,81,83,46,55,58,89,64,59,82,78,50,53,71,65,61,53,50,50,50,44,48,34,19,47,76,59,19,35,95,94,42,77,37,26,26,49,46,87,18,42,70,42,78,58,88,74,79,77,88,130

Organism: NCBI:txid408172

Foldseek 3Di:
DDWFAFLQGIDDPVQQWAEAEEDALWWAQLLLADADPDPVLNVQQADADDPVCVVVCVVVVSRHRNSRTRDDLVVSLVVVLVCVVVVHAEYEHFHEPLTTDDSVSRNVSCVSNVHTYAYEYADADPSSDDPCPVVDDPVRRVVQLVCLAPQRPPPDSRHHRYHDDYHDDPPGDDD

Mean predicted aligned error: 3.49 Å

pLDDT: mean 95.38, std 4.89, range [60.38, 98.81]

Radius of gyration: 17.88 Å; Cα contacts (8 Å, |Δi|>4): 304; chains: 1; bounding box: 43×28×50 Å

InterPro domains:
  IPR001559 Phosphotriesterase [PF02126] (4-171)
  IPR001559 Phosphotriesterase [PS51347] (2-175)
  IPR001559 Phosphotriesterase [PTHR10819] (2-174)
  IPR017947 Aryldialkylphosphatase, zinc-binding site [PS01322] (17-25)
  IPR032466 Metal-dependent hydrolase [SSF51556] (1-173)

S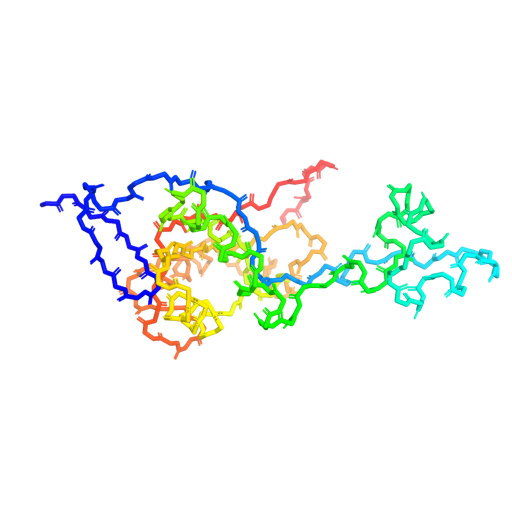econdary structure (DSSP, 8-state):
--EEEETTEEEEGGG--EEEEEE-SSEE-GGG----SSHHHHHHHHSPP-TTTHHHHHH-GGG-TTTTEE--HHHHHHHHHHHHHTTEEEEEE---GGGT--HHHHHHHHHHH--EEEE-BS---GGGS-TTGGGS-HHHHHHHHHHHHHT-STTSS---SS-B-----SSPPP-

Sequence (175 aa):
MDIIRTVSGDIEIEKIGKTLCHEHLRIDLKKIFQEPDDKIDYEKAYSQVTLENLGWIRANYIKNLDNLGLYEEKLIVDELLLFKESGGRTLVEVTPVDIGRDPNTLFNISKSTGLNVIMGSGYYVYGTHPPNLKERSVENIAEEIVNDILIGANETNIKSGIIGEIGCSWPLHEV

Nearest PDB structures (foldseek):
  3k2g-assembly1_B  TM=9.811E-01  e=1.729E-17  Cereibacter sphaeroides 2.4.1
  3rhg-assembly1_A  TM=9.394E-01  e=6.059E-13  Proteus mirabilis HI4320
  4lef-assembly5_E  TM=9.283E-01  e=1.603E-09  Escherichia coli K-12
  8sf2-assembly1_D-2  TM=8.051E-01  e=1.187E-08  Saccharolobus solfataricus P2
  8sf9-assembly1_D-2  TM=8.055E-01  e=3.796E-08  Saccharolobus solfataricus P2